Protein AF-A0A0M0HYY3-F1 (afdb_monomer_lite)

pLDDT: mean 75.05, std 18.05, range [33.0, 95.38]

Structure (mmCIF, N/CA/C/O backbone):
data_AF-A0A0M0HYY3-F1
#
_entry.id   AF-A0A0M0HYY3-F1
#
loop_
_atom_site.group_PDB
_atom_site.id
_atom_site.type_symbol
_atom_site.label_atom_id
_atom_site.label_alt_id
_atom_site.label_comp_id
_atom_site.label_asym_id
_atom_site.label_entity_id
_atom_site.label_seq_id
_atom_site.pdbx_PDB_ins_code
_atom_site.Cartn_x
_atom_site.Cartn_y
_atom_site.Cartn_z
_atom_site.occupancy
_atom_site.B_iso_or_equiv
_atom_site.auth_seq_id
_atom_site.auth_comp_id
_atom_site.auth_asym_id
_atom_site.auth_atom_id
_atom_site.pdbx_PDB_model_num
ATOM 1 N N . MET A 1 1 ? 20.835 -12.356 -1.371 1.00 33.00 1 MET A N 1
ATOM 2 C CA . MET A 1 1 ? 20.161 -11.821 -0.171 1.00 33.00 1 MET A CA 1
ATOM 3 C C . MET A 1 1 ? 19.172 -10.775 -0.643 1.00 33.00 1 MET A C 1
ATOM 5 O O . MET A 1 1 ? 19.596 -9.774 -1.202 1.00 33.00 1 MET A O 1
ATOM 9 N N . GLN A 1 2 ? 17.879 -11.084 -0.536 1.00 37.00 2 GLN A N 1
ATOM 10 C CA . GLN A 1 2 ? 16.771 -10.171 -0.823 1.00 37.00 2 GLN A CA 1
ATOM 11 C C . GLN A 1 2 ? 16.886 -8.990 0.145 1.00 37.00 2 GLN A C 1
ATOM 13 O O . GLN A 1 2 ? 16.668 -9.154 1.340 1.00 37.00 2 GLN A O 1
ATOM 18 N N . THR A 1 3 ? 17.286 -7.818 -0.338 1.00 41.34 3 THR A N 1
ATOM 19 C CA . THR A 1 3 ? 17.065 -6.577 0.402 1.00 41.34 3 THR A CA 1
ATOM 20 C C . THR A 1 3 ? 15.568 -6.322 0.361 1.00 41.34 3 THR A C 1
ATOM 22 O O . THR A 1 3 ? 15.059 -5.793 -0.628 1.00 41.34 3 THR A O 1
ATOM 25 N N . THR A 1 4 ? 14.840 -6.766 1.383 1.00 53.22 4 THR A N 1
ATOM 26 C CA . THR A 1 4 ? 13.481 -6.282 1.625 1.00 53.22 4 THR A CA 1
ATOM 27 C C . THR A 1 4 ? 13.594 -4.765 1.727 1.00 53.22 4 THR A C 1
ATOM 29 O O . THR A 1 4 ? 14.269 -4.245 2.614 1.00 53.22 4 THR A O 1
ATOM 32 N N . ASN A 1 5 ? 13.084 -4.066 0.715 1.00 71.25 5 ASN A N 1
ATOM 33 C CA . ASN A 1 5 ? 13.181 -2.618 0.607 1.00 71.25 5 ASN A CA 1
ATOM 34 C C . ASN A 1 5 ? 12.510 -2.017 1.852 1.00 71.25 5 ASN A C 1
ATOM 36 O O . ASN A 1 5 ? 11.359 -2.353 2.110 1.00 71.25 5 ASN A O 1
ATOM 40 N N . ALA A 1 6 ? 13.202 -1.177 2.628 1.00 77.06 6 ALA A N 1
ATOM 41 C CA . ALA A 1 6 ? 12.664 -0.613 3.873 1.00 77.06 6 ALA A CA 1
ATOM 42 C C . ALA A 1 6 ? 11.299 0.069 3.658 1.00 77.06 6 ALA A C 1
ATOM 44 O O . ALA A 1 6 ? 10.413 -0.026 4.499 1.00 77.06 6 ALA A O 1
ATOM 45 N N . ALA A 1 7 ? 11.093 0.655 2.476 1.00 78.94 7 ALA A N 1
ATOM 46 C CA . ALA A 1 7 ? 9.818 1.235 2.074 1.00 78.94 7 ALA A CA 1
ATOM 47 C C . ALA A 1 7 ? 8.676 0.205 1.933 1.00 78.94 7 ALA A C 1
ATOM 49 O O . ALA A 1 7 ? 7.522 0.559 2.150 1.00 78.94 7 ALA A O 1
ATOM 50 N N . LEU A 1 8 ? 8.969 -1.055 1.581 1.00 82.88 8 LEU A N 1
ATOM 51 C CA . LEU A 1 8 ? 7.973 -2.137 1.508 1.00 82.88 8 LEU A CA 1
ATOM 52 C C . LEU A 1 8 ? 7.551 -2.584 2.894 1.00 82.88 8 LEU A C 1
ATOM 54 O O . LEU A 1 8 ? 6.362 -2.782 3.117 1.00 82.88 8 LEU A O 1
ATOM 58 N N . THR A 1 9 ? 8.506 -2.665 3.819 1.00 86.62 9 THR A N 1
ATOM 59 C CA . THR A 1 9 ? 8.205 -2.916 5.227 1.00 86.62 9 THR A CA 1
ATOM 60 C C . THR A 1 9 ? 7.287 -1.828 5.771 1.00 86.62 9 THR A C 1
ATOM 62 O O . THR A 1 9 ? 6.213 -2.150 6.260 1.00 86.62 9 THR A O 1
ATOM 65 N N . THR A 1 10 ? 7.629 -0.550 5.582 1.00 88.19 10 THR A N 1
ATOM 66 C CA . THR A 1 10 ? 6.789 0.561 6.057 1.00 88.19 10 THR A CA 1
ATOM 67 C C . THR A 1 10 ? 5.417 0.592 5.383 1.00 88.19 10 THR A C 1
ATOM 69 O O . THR A 1 10 ? 4.416 0.852 6.039 1.00 88.19 10 THR A O 1
ATOM 72 N N . LEU A 1 11 ? 5.327 0.291 4.083 1.00 89.00 11 LEU A N 1
ATOM 73 C CA . LEU A 1 11 ? 4.032 0.198 3.404 1.00 89.00 11 LEU A CA 1
ATOM 74 C C . LEU A 1 11 ? 3.164 -0.932 3.981 1.00 89.00 11 LEU A C 1
ATOM 76 O O . LEU A 1 11 ? 1.952 -0.763 4.111 1.00 89.00 11 LEU A O 1
ATOM 80 N N . ASN A 1 12 ? 3.775 -2.067 4.330 1.00 90.19 12 ASN A N 1
ATOM 81 C CA . ASN A 1 12 ? 3.075 -3.181 4.960 1.00 90.19 12 ASN A CA 1
ATOM 82 C C . ASN A 1 12 ? 2.657 -2.850 6.404 1.00 90.19 12 ASN A C 1
ATOM 84 O O . ASN A 1 12 ? 1.528 -3.138 6.780 1.00 90.19 12 ASN A O 1
ATOM 88 N N . GLU A 1 13 ? 3.504 -2.163 7.175 1.00 92.81 13 GLU A N 1
ATOM 89 C CA . GLU A 1 13 ? 3.175 -1.666 8.521 1.00 92.81 13 GLU A CA 1
ATOM 90 C C . GLU A 1 13 ? 1.966 -0.715 8.496 1.00 92.81 13 GLU A C 1
ATOM 92 O O . GLU A 1 13 ? 1.042 -0.878 9.289 1.00 92.81 13 GLU A O 1
ATOM 97 N N . ILE A 1 14 ? 1.916 0.220 7.538 1.00 92.12 14 ILE A N 1
ATOM 98 C CA . ILE A 1 14 ? 0.759 1.113 7.343 1.00 92.12 14 ILE A CA 1
ATOM 99 C C . ILE A 1 14 ? -0.497 0.302 6.994 1.00 92.12 14 ILE A C 1
ATOM 101 O O . ILE A 1 14 ? -1.584 0.575 7.503 1.00 92.12 14 ILE A O 1
ATOM 105 N N . ALA A 1 15 ? -0.379 -0.706 6.127 1.00 92.25 15 ALA A N 1
ATOM 106 C CA . ALA A 1 15 ? -1.516 -1.555 5.788 1.00 92.25 15 ALA A CA 1
ATOM 107 C C . ALA A 1 15 ? -2.047 -2.324 7.010 1.00 92.25 15 ALA A C 1
ATOM 109 O O . ALA A 1 15 ? -3.261 -2.380 7.214 1.00 92.25 15 ALA A O 1
ATOM 110 N N . GLU A 1 16 ? -1.155 -2.867 7.840 1.00 94.00 16 GLU A N 1
ATOM 111 C CA . GLU A 1 16 ? -1.499 -3.573 9.076 1.00 94.00 16 GLU A CA 1
ATOM 112 C C . GLU A 1 16 ? -2.158 -2.644 10.107 1.00 94.00 16 GLU A C 1
ATOM 114 O O . GLU A 1 16 ? -3.223 -2.980 10.629 1.00 94.00 16 GLU A O 1
ATOM 119 N N . GLU A 1 17 ? -1.597 -1.452 10.341 1.00 95.38 17 GLU A N 1
ATOM 120 C CA . GLU A 1 17 ? -2.146 -0.443 11.263 1.00 95.38 17 GLU A CA 1
ATOM 121 C C . GLU A 1 17 ? -3.589 -0.064 10.900 1.00 95.38 17 GLU A C 1
ATOM 123 O O . GLU A 1 17 ? -4.454 0.067 11.768 1.00 95.38 17 GLU A O 1
ATOM 128 N N . HIS A 1 18 ? -3.875 0.040 9.602 1.00 92.75 18 HIS A N 1
ATOM 129 C CA . HIS A 1 18 ? -5.190 0.411 9.089 1.00 92.75 18 HIS A CA 1
ATOM 130 C C . HIS A 1 18 ? -6.091 -0.786 8.748 1.00 92.75 18 HIS A C 1
ATOM 132 O O . HIS A 1 18 ? -7.174 -0.596 8.191 1.00 92.75 18 HIS A O 1
ATOM 138 N N . SER A 1 19 ? -5.690 -2.012 9.109 1.00 94.00 19 SER A N 1
ATOM 139 C CA . SER A 1 19 ? -6.446 -3.248 8.843 1.00 94.00 19 SER A CA 1
ATOM 140 C C . SER A 1 19 ? -6.807 -3.443 7.361 1.00 94.00 19 SER A C 1
ATOM 142 O O . SER A 1 19 ? -7.871 -3.971 7.025 1.00 94.00 19 SER A O 1
ATOM 144 N N . ILE A 1 20 ? -5.924 -3.010 6.458 1.00 91.56 20 ILE A N 1
ATOM 145 C CA . ILE A 1 20 ? -6.083 -3.160 5.013 1.00 91.56 20 ILE A CA 1
ATOM 146 C C . ILE A 1 20 ? -5.514 -4.527 4.604 1.00 91.56 20 ILE A C 1
ATOM 148 O O . ILE A 1 20 ? -4.318 -4.767 4.768 1.00 91.56 20 ILE A O 1
ATOM 152 N N . PRO A 1 21 ? -6.334 -5.443 4.056 1.00 91.31 21 PRO A N 1
ATOM 153 C CA . PRO A 1 21 ? -5.860 -6.754 3.642 1.00 91.31 21 PRO A CA 1
ATOM 154 C C . PRO A 1 21 ? -4.978 -6.629 2.398 1.00 91.31 21 PRO A C 1
ATOM 156 O O . PRO A 1 21 ? -5.450 -6.293 1.307 1.00 91.31 21 PRO A O 1
ATOM 159 N N . VAL A 1 22 ? -3.700 -6.951 2.568 1.00 89.00 22 VAL A N 1
ATOM 160 C CA . VAL A 1 22 ? -2.684 -6.890 1.519 1.00 89.00 22 VAL A CA 1
ATOM 161 C C . VAL A 1 22 ? -2.107 -8.268 1.226 1.00 89.00 22 VAL A C 1
ATOM 163 O O . VAL A 1 22 ? -2.069 -9.155 2.076 1.00 89.00 22 VAL A O 1
ATOM 166 N N . GLN A 1 23 ? -1.645 -8.450 -0.004 1.00 87.12 23 GLN A N 1
ATOM 167 C CA . GLN A 1 23 ? -0.817 -9.577 -0.401 1.00 87.12 23 GLN A CA 1
ATOM 168 C C . GLN A 1 23 ? 0.471 -9.026 -1.003 1.00 87.12 23 GLN A C 1
ATOM 170 O O . GLN A 1 23 ? 0.424 -8.296 -1.995 1.00 87.12 23 GLN A O 1
ATOM 175 N N . GLU A 1 24 ? 1.618 -9.373 -0.420 1.00 80.12 24 GLU A N 1
ATOM 176 C CA . GLU A 1 24 ? 2.908 -9.002 -0.999 1.00 80.12 24 GLU A CA 1
ATOM 177 C C . GLU A 1 24 ? 3.021 -9.518 -2.435 1.00 80.12 24 GLU A C 1
ATOM 179 O O . GLU A 1 24 ? 2.706 -10.673 -2.738 1.00 80.12 24 GLU A O 1
ATOM 184 N N . THR A 1 25 ? 3.489 -8.654 -3.334 1.00 72.06 25 THR A N 1
ATOM 185 C CA . THR A 1 25 ? 3.798 -9.031 -4.707 1.00 72.06 25 THR A CA 1
ATOM 186 C C . THR A 1 25 ? 5.125 -8.435 -5.142 1.00 72.06 25 THR A C 1
ATOM 188 O O . THR A 1 25 ? 5.431 -7.260 -4.939 1.00 72.06 25 THR A O 1
ATOM 191 N N . VAL A 1 26 ? 5.903 -9.246 -5.846 1.00 65.38 26 VAL A N 1
ATOM 192 C CA . VAL A 1 26 ? 7.049 -8.776 -6.622 1.00 65.38 26 VAL A CA 1
ATOM 193 C C . VAL A 1 26 ? 6.545 -8.622 -8.049 1.00 65.38 26 VAL A C 1
ATOM 195 O O . VAL A 1 26 ? 6.448 -9.597 -8.789 1.00 65.38 26 VAL A O 1
ATOM 198 N N . HIS A 1 27 ? 6.114 -7.416 -8.417 1.00 58.84 27 HIS A N 1
ATOM 199 C CA . HIS A 1 27 ? 5.627 -7.153 -9.768 1.00 58.84 27 HIS A CA 1
ATOM 200 C C . HIS A 1 27 ? 6.710 -6.413 -10.553 1.00 58.84 27 HIS A C 1
ATOM 202 O O . HIS A 1 27 ? 6.898 -5.212 -10.388 1.00 58.84 27 HIS A O 1
ATOM 208 N N . HIS A 1 28 ? 7.404 -7.125 -11.440 1.00 52.47 28 HIS A N 1
ATOM 209 C CA . HIS A 1 28 ? 8.133 -6.485 -12.529 1.00 52.47 28 HIS A CA 1
ATOM 210 C C . HIS A 1 28 ? 7.126 -6.100 -13.601 1.00 52.47 28 HIS A C 1
ATOM 212 O O . HIS A 1 28 ? 6.714 -6.923 -14.419 1.00 52.47 28 HIS A O 1
ATOM 218 N N . TYR A 1 29 ? 6.700 -4.843 -13.583 1.00 50.72 29 TYR A N 1
ATOM 219 C CA . TYR A 1 29 ? 5.849 -4.340 -14.641 1.00 50.72 29 TYR A CA 1
ATOM 220 C C . TYR A 1 29 ? 6.692 -4.099 -15.894 1.00 50.72 29 TYR A C 1
ATOM 222 O O . TYR A 1 29 ? 7.445 -3.134 -15.956 1.00 50.72 29 TYR A O 1
ATOM 230 N N . HIS A 1 30 ? 6.599 -4.985 -16.888 1.00 43.59 30 HIS A N 1
ATOM 231 C CA . HIS A 1 30 ? 7.085 -4.707 -18.237 1.00 43.59 30 HIS A CA 1
ATOM 232 C C . HIS A 1 30 ? 6.006 -3.866 -18.928 1.00 43.59 30 HIS A C 1
ATOM 234 O O . HIS A 1 30 ? 5.027 -4.417 -19.429 1.00 43.59 30 HIS A O 1
ATOM 240 N N . GLN A 1 31 ? 6.129 -2.533 -18.935 1.00 46.00 31 GLN A N 1
ATOM 241 C CA . GLN A 1 31 ? 5.220 -1.742 -19.764 1.00 46.00 31 GLN A CA 1
ATOM 242 C C . GLN A 1 31 ? 5.383 -2.175 -21.227 1.00 46.00 31 GLN A C 1
ATOM 244 O O . GLN A 1 31 ? 6.493 -2.248 -21.764 1.00 46.00 31 GLN A O 1
ATOM 249 N N . CYS A 1 32 ? 4.256 -2.489 -21.867 1.00 36.88 32 CYS A N 1
ATOM 250 C CA . CYS A 1 32 ? 4.168 -2.668 -23.307 1.00 36.88 32 CYS A CA 1
ATOM 251 C C . CYS A 1 32 ? 4.796 -1.462 -24.013 1.00 36.88 32 CYS A C 1
ATOM 253 O O . CYS A 1 32 ? 4.248 -0.370 -23.956 1.00 36.88 32 CYS A O 1
ATOM 255 N N . ARG A 1 33 ? 5.933 -1.702 -24.680 1.00 39.78 33 ARG A N 1
ATOM 256 C CA . ARG A 1 33 ? 6.494 -0.967 -25.828 1.00 39.78 33 ARG A CA 1
ATOM 257 C C . ARG A 1 33 ? 5.962 0.463 -26.032 1.00 39.78 33 ARG A C 1
ATOM 259 O O . ARG A 1 33 ? 5.372 0.760 -27.066 1.00 39.78 33 ARG A O 1
ATOM 266 N N . THR A 1 34 ? 6.266 1.373 -25.119 1.00 40.06 34 THR A N 1
ATOM 267 C CA . THR A 1 34 ? 6.378 2.794 -25.461 1.00 40.06 34 THR A CA 1
ATOM 268 C C . THR A 1 34 ? 7.783 3.243 -25.111 1.00 40.06 34 THR A 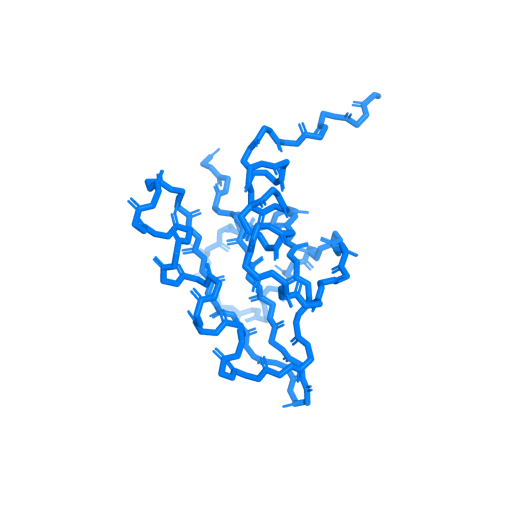C 1
ATOM 270 O O . THR A 1 34 ? 8.275 3.061 -24.002 1.00 40.06 34 THR A O 1
ATOM 273 N N . VAL A 1 35 ? 8.456 3.697 -26.157 1.00 44.19 35 VAL A N 1
ATOM 274 C CA . VAL A 1 35 ? 9.881 3.980 -26.277 1.00 44.19 35 VAL A CA 1
ATOM 275 C C . VAL A 1 35 ? 10.364 4.846 -25.097 1.00 44.19 35 VAL A C 1
ATOM 277 O O . VAL A 1 35 ? 9.832 5.927 -24.875 1.00 44.19 35 VAL A O 1
ATOM 280 N N . ASN A 1 36 ? 11.388 4.375 -24.374 1.00 42.56 36 ASN A N 1
ATOM 281 C CA . ASN A 1 36 ? 12.217 5.132 -23.415 1.00 42.56 36 ASN A CA 1
ATOM 282 C C . ASN A 1 36 ? 11.695 5.437 -21.992 1.00 42.56 36 ASN A C 1
ATOM 284 O O . ASN A 1 36 ? 12.088 6.454 -21.426 1.00 42.56 36 ASN A O 1
ATOM 288 N N . HIS A 1 37 ? 10.943 4.546 -21.339 1.00 43.59 37 HIS A N 1
ATOM 289 C CA . HIS A 1 37 ? 10.850 4.578 -19.869 1.00 43.59 37 HIS A CA 1
ATOM 290 C C . HIS A 1 37 ? 11.401 3.281 -19.254 1.00 43.59 37 HIS A C 1
ATOM 292 O O . HIS A 1 37 ? 10.849 2.213 -19.517 1.00 43.59 37 HIS A O 1
ATOM 298 N N . PRO A 1 38 ? 12.490 3.319 -18.458 1.00 48.09 38 PRO A N 1
ATOM 299 C CA . PRO A 1 38 ? 12.913 2.143 -17.709 1.00 48.09 38 PRO A CA 1
ATOM 300 C C . PRO A 1 38 ? 11.815 1.784 -16.702 1.00 48.09 38 PRO A C 1
ATOM 302 O O . PRO A 1 38 ? 11.346 2.642 -15.956 1.00 48.09 38 PRO A O 1
ATOM 305 N N . ASN A 1 39 ? 11.384 0.522 -16.713 1.00 50.69 39 ASN A N 1
ATOM 306 C CA . ASN A 1 39 ? 10.432 -0.035 -15.752 1.00 50.69 39 ASN A CA 1
ATOM 307 C C . ASN A 1 39 ? 10.952 0.203 -14.318 1.00 50.69 39 ASN A C 1
ATOM 309 O O . ASN A 1 39 ? 12.006 -0.321 -13.965 1.00 50.69 39 ASN A O 1
ATOM 313 N N . ARG A 1 40 ? 10.243 1.002 -13.506 1.00 54.34 40 ARG A N 1
ATOM 314 C CA . ARG A 1 40 ? 10.710 1.499 -12.189 1.00 54.34 40 ARG A CA 1
ATOM 315 C C . ARG A 1 40 ? 9.932 0.962 -10.978 1.00 54.34 40 ARG A C 1
ATOM 317 O O . ARG A 1 40 ? 9.836 1.641 -9.960 1.00 54.34 40 ARG A O 1
ATOM 324 N N . TYR A 1 41 ? 9.384 -0.248 -11.057 1.00 60.44 41 TYR A N 1
ATOM 325 C CA . TYR A 1 41 ? 8.749 -0.874 -9.892 1.00 60.44 41 TYR A CA 1
ATOM 326 C C . TYR A 1 41 ? 9.252 -2.307 -9.726 1.00 60.44 41 TYR A C 1
ATOM 328 O O . TYR A 1 41 ? 9.159 -3.115 -10.650 1.00 60.44 41 TYR A O 1
ATOM 336 N N . THR A 1 42 ? 9.832 -2.590 -8.558 1.00 62.88 42 THR A N 1
ATOM 337 C CA . THR A 1 42 ? 10.406 -3.894 -8.189 1.00 62.88 42 THR A CA 1
ATOM 338 C C . THR A 1 42 ? 9.588 -4.616 -7.114 1.00 62.88 42 THR A C 1
ATOM 340 O O . THR A 1 42 ? 9.573 -5.844 -7.116 1.00 62.88 42 THR A O 1
ATOM 343 N N . SER A 1 43 ? 8.833 -3.899 -6.268 1.00 74.62 43 SER A N 1
ATOM 344 C CA . SER A 1 43 ? 7.975 -4.485 -5.222 1.00 74.62 43 SER A CA 1
ATOM 345 C C . SER A 1 43 ? 6.716 -3.647 -4.950 1.00 74.62 43 SER A C 1
ATOM 347 O O . SER A 1 43 ? 6.735 -2.422 -5.093 1.00 74.62 43 SER A O 1
ATOM 349 N N . GLY A 1 44 ? 5.626 -4.297 -4.532 1.00 84.00 44 GLY A N 1
ATOM 350 C CA . GLY A 1 44 ? 4.382 -3.637 -4.127 1.00 84.00 44 GLY A CA 1
ATOM 351 C C . GLY A 1 44 ? 3.446 -4.552 -3.332 1.00 84.00 44 GLY A C 1
ATOM 352 O O . GLY A 1 44 ? 3.748 -5.723 -3.102 1.00 84.00 44 GLY A O 1
ATOM 353 N N . LEU A 1 45 ? 2.295 -4.015 -2.932 1.00 86.44 45 LEU A N 1
ATOM 354 C CA . LEU A 1 45 ? 1.240 -4.738 -2.221 1.00 86.44 45 LEU A CA 1
ATOM 355 C C . LEU A 1 45 ? -0.024 -4.802 -3.078 1.00 86.44 45 LEU A C 1
ATOM 357 O O . LEU A 1 45 ? -0.507 -3.777 -3.559 1.00 86.44 45 LEU A O 1
ATOM 361 N N . VAL A 1 46 ? -0.567 -6.003 -3.270 1.00 88.75 46 VAL A N 1
ATOM 362 C CA . VAL A 1 46 ? -1.865 -6.212 -3.921 1.00 88.75 46 VAL A CA 1
ATOM 363 C C . VAL A 1 46 ? -2.971 -6.032 -2.895 1.00 88.75 46 VAL A C 1
ATOM 365 O O . VAL A 1 46 ? -2.985 -6.695 -1.862 1.00 88.75 46 VAL A O 1
ATOM 368 N N . VAL A 1 47 ? -3.943 -5.200 -3.238 1.00 89.19 47 VAL A N 1
ATOM 369 C CA . VAL A 1 47 ? -5.170 -4.954 -2.489 1.00 89.19 47 VAL A CA 1
ATOM 370 C C . VAL A 1 47 ? -6.347 -5.290 -3.399 1.00 89.19 47 VAL A C 1
ATOM 372 O O . VAL A 1 47 ? -6.469 -4.780 -4.512 1.00 89.19 47 VAL A O 1
ATOM 375 N N . ARG A 1 48 ? -7.234 -6.188 -2.964 1.00 87.31 48 ARG A N 1
ATOM 376 C CA . ARG A 1 48 ? -8.360 -6.639 -3.809 1.00 87.31 48 ARG A CA 1
ATOM 377 C C . ARG A 1 48 ? -9.489 -5.616 -3.915 1.00 87.31 48 ARG A C 1
ATOM 379 O O . ARG A 1 48 ? -10.273 -5.670 -4.852 1.00 87.31 48 ARG A O 1
ATOM 386 N N . ASN A 1 49 ? -9.588 -4.706 -2.956 1.00 89.62 49 ASN A N 1
ATOM 387 C CA . ASN A 1 49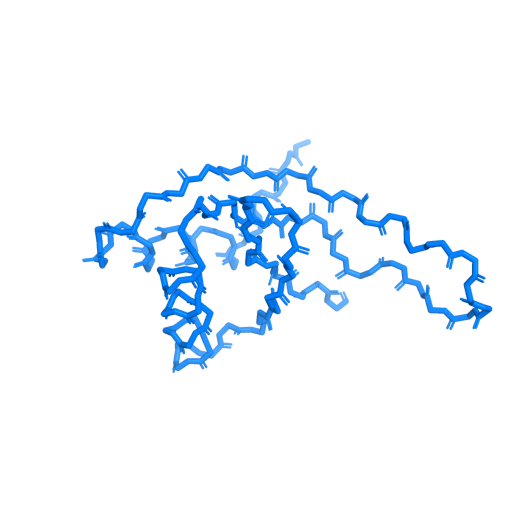 ? -10.590 -3.654 -2.952 1.00 89.62 49 ASN A CA 1
ATOM 388 C C . ASN A 1 49 ? -9.945 -2.334 -3.398 1.00 89.62 49 ASN A C 1
ATOM 390 O O . ASN A 1 49 ? -8.934 -1.913 -2.840 1.00 89.62 49 ASN A O 1
ATOM 394 N N . TYR A 1 50 ? -10.546 -1.688 -4.397 1.00 86.75 50 TYR A N 1
ATOM 395 C CA . TYR A 1 50 ? -10.044 -0.441 -4.973 1.00 86.75 50 TYR A CA 1
ATOM 396 C C . TYR A 1 50 ? -10.040 0.732 -3.979 1.00 86.75 50 TYR A C 1
ATOM 398 O O . TYR A 1 50 ? -9.082 1.503 -3.939 1.00 86.75 50 TYR A O 1
ATOM 406 N N . GLU A 1 51 ? -11.083 0.865 -3.159 1.00 91.38 51 GLU A N 1
ATOM 407 C CA . GLU A 1 51 ? -11.179 1.923 -2.147 1.00 91.38 51 GLU A CA 1
ATOM 408 C C . GLU A 1 51 ? -10.086 1.748 -1.091 1.00 91.38 51 GLU A C 1
ATOM 410 O O . GLU A 1 51 ? -9.375 2.696 -0.774 1.00 91.38 51 GLU A O 1
ATOM 415 N N . GLN A 1 52 ? -9.867 0.512 -0.634 1.00 92.38 52 GLN A N 1
ATOM 416 C CA . GLN A 1 52 ? -8.783 0.188 0.297 1.00 92.38 52 GLN A CA 1
ATOM 417 C C . GLN A 1 52 ? -7.400 0.433 -0.320 1.00 92.38 52 GLN A C 1
ATOM 419 O O . GLN A 1 52 ? -6.494 0.912 0.355 1.00 92.38 52 GLN A O 1
ATOM 424 N N . ALA A 1 53 ? -7.225 0.138 -1.610 1.00 90.38 53 ALA A N 1
ATOM 425 C CA . ALA A 1 53 ? -5.976 0.405 -2.317 1.00 90.38 53 ALA A CA 1
ATOM 426 C C . ALA A 1 53 ? -5.699 1.909 -2.445 1.00 90.38 53 ALA A C 1
ATOM 428 O O . ALA A 1 53 ? -4.561 2.351 -2.298 1.00 90.38 53 ALA A O 1
ATOM 429 N N . THR A 1 54 ? -6.752 2.688 -2.698 1.00 91.81 54 THR A N 1
ATOM 430 C CA . THR A 1 54 ? -6.693 4.152 -2.770 1.00 91.81 54 THR A CA 1
ATOM 431 C C . THR A 1 54 ? -6.329 4.724 -1.407 1.00 91.81 54 THR A C 1
ATOM 433 O O . THR A 1 54 ? -5.373 5.489 -1.304 1.00 91.81 54 THR A O 1
ATOM 436 N N . GLN A 1 55 ? -7.007 4.262 -0.355 1.00 93.50 55 GLN A N 1
ATOM 437 C CA . GLN A 1 55 ? -6.719 4.636 1.024 1.00 93.50 55 GLN A CA 1
ATOM 438 C C . GLN A 1 55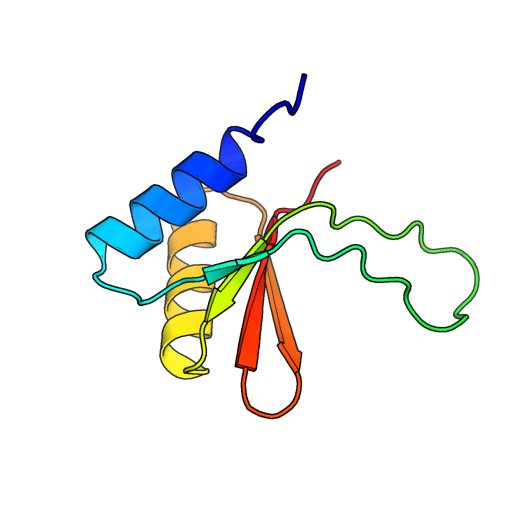 ? -5.267 4.318 1.405 1.00 93.50 55 GLN A C 1
ATOM 440 O O . GLN A 1 55 ? -4.573 5.175 1.941 1.00 93.50 55 GLN A O 1
ATOM 445 N N . LEU A 1 56 ? -4.771 3.118 1.089 1.00 92.94 56 LEU A N 1
ATOM 446 C CA . LEU A 1 56 ? -3.387 2.739 1.375 1.00 92.94 56 LEU A CA 1
ATOM 447 C C . LEU A 1 56 ? -2.378 3.627 0.629 1.00 92.94 56 LEU A C 1
ATOM 449 O O . LEU A 1 56 ? -1.371 4.027 1.206 1.00 92.94 56 LEU A O 1
ATOM 453 N N . ASN A 1 57 ? -2.649 3.969 -0.633 1.00 90.56 57 ASN A N 1
ATOM 454 C CA . ASN A 1 57 ? -1.798 4.866 -1.416 1.00 90.56 57 ASN A CA 1
ATOM 455 C C . ASN A 1 57 ? -1.777 6.298 -0.843 1.00 90.56 57 ASN A C 1
ATOM 457 O O . ASN A 1 57 ? -0.723 6.936 -0.801 1.00 90.56 57 ASN A O 1
ATOM 461 N N . GLU A 1 58 ? -2.919 6.804 -0.376 1.00 92.62 58 GLU A N 1
ATOM 462 C CA . GLU A 1 58 ? -3.016 8.106 0.294 1.00 92.62 58 GLU A CA 1
ATOM 463 C C . GLU A 1 58 ? -2.262 8.117 1.628 1.00 92.62 58 GLU A C 1
ATOM 465 O O . GLU A 1 58 ? -1.469 9.026 1.871 1.00 92.62 58 GLU A O 1
ATOM 470 N N . LEU A 1 59 ? -2.439 7.083 2.456 1.00 92.81 59 LEU A N 1
ATOM 471 C CA . LEU A 1 59 ? -1.734 6.930 3.731 1.00 92.81 59 LEU A CA 1
ATOM 472 C C . LEU A 1 59 ? -0.220 6.828 3.528 1.00 92.81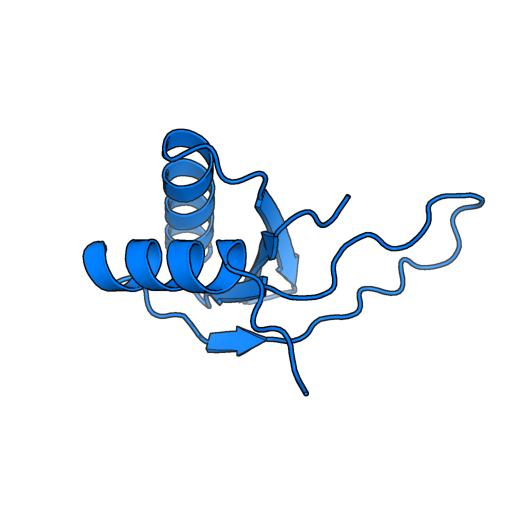 59 LEU A C 1
ATOM 474 O O . LEU A 1 59 ? 0.545 7.526 4.188 1.00 92.81 59 LEU A O 1
ATOM 478 N N . ALA A 1 60 ? 0.223 6.022 2.563 1.00 89.25 60 ALA A N 1
ATOM 479 C CA . ALA A 1 60 ? 1.634 5.910 2.217 1.00 89.25 60 ALA A CA 1
ATOM 480 C C . ALA A 1 60 ? 2.219 7.258 1.766 1.00 89.25 60 ALA A C 1
ATOM 482 O O . ALA A 1 60 ? 3.305 7.640 2.204 1.00 89.25 60 ALA A O 1
ATOM 483 N N . SER A 1 61 ? 1.475 8.009 0.947 1.00 87.56 61 SER A N 1
ATOM 484 C CA . SER A 1 61 ? 1.873 9.348 0.500 1.00 87.56 61 SER A CA 1
ATOM 485 C C . SER A 1 61 ? 1.959 10.342 1.664 1.00 87.56 61 SER A C 1
ATOM 487 O O . SER A 1 61 ? 2.906 11.126 1.728 1.00 87.56 61 SER A O 1
ATOM 489 N N . ALA A 1 62 ? 1.017 10.287 2.611 1.00 89.00 62 ALA A N 1
ATOM 490 C CA . ALA A 1 62 ? 1.028 11.112 3.821 1.00 89.00 62 ALA A CA 1
ATOM 491 C C . ALA A 1 62 ? 2.224 10.793 4.737 1.00 89.00 62 ALA A C 1
ATOM 493 O O . ALA A 1 62 ? 2.788 11.700 5.347 1.00 89.00 62 ALA A O 1
ATOM 494 N N . SER A 1 63 ? 2.664 9.533 4.766 1.00 85.81 63 SER A N 1
ATOM 495 C CA . SER A 1 63 ? 3.859 9.074 5.488 1.00 85.81 63 SER A CA 1
ATOM 496 C C . SER A 1 63 ? 5.179 9.348 4.750 1.00 85.81 63 SER A C 1
ATOM 498 O O . SER A 1 63 ? 6.244 8.945 5.215 1.00 85.81 63 SER A O 1
ATOM 500 N N . GLY A 1 64 ? 5.141 10.027 3.597 1.00 84.44 64 GLY A N 1
ATOM 501 C CA . GLY A 1 64 ? 6.327 10.382 2.812 1.00 84.44 64 GLY A CA 1
ATOM 502 C C . GLY A 1 64 ? 6.889 9.250 1.945 1.00 84.44 64 GLY A C 1
ATOM 503 O O . GLY A 1 64 ? 7.956 9.414 1.348 1.00 84.44 64 GLY A O 1
ATOM 504 N N . LEU A 1 65 ? 6.190 8.116 1.830 1.00 84.38 65 LEU A N 1
ATOM 505 C CA . LEU A 1 65 ? 6.568 7.045 0.911 1.00 84.38 65 LEU A CA 1
ATOM 506 C C . LEU A 1 65 ? 6.173 7.422 -0.519 1.00 84.38 65 LEU A C 1
ATOM 508 O O . LEU A 1 65 ? 5.003 7.659 -0.824 1.00 84.38 65 LEU A O 1
ATOM 512 N N . SER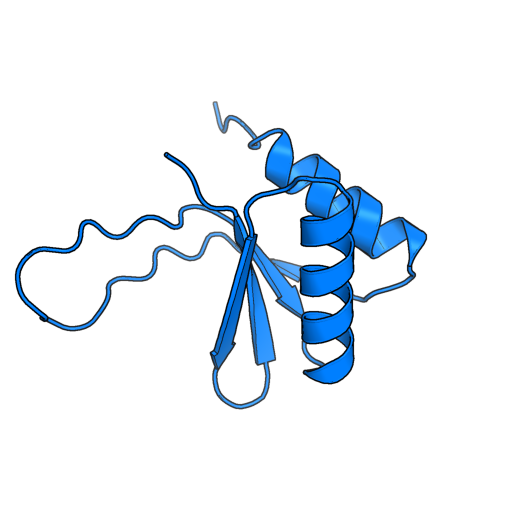 A 1 66 ? 7.146 7.410 -1.432 1.00 81.25 66 SER A N 1
ATOM 513 C CA . SER A 1 66 ? 6.866 7.575 -2.859 1.00 81.25 66 SER A CA 1
ATOM 514 C C . SER A 1 66 ? 6.232 6.296 -3.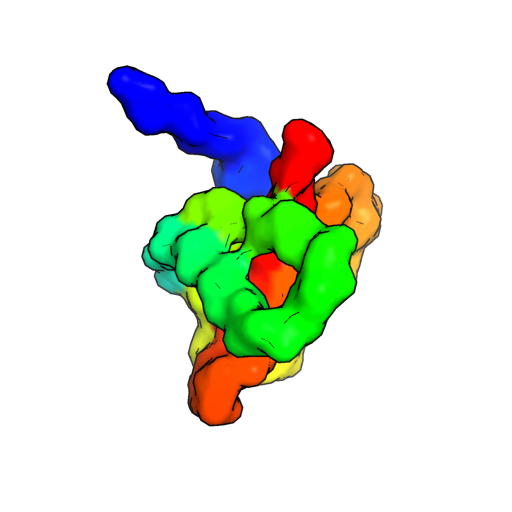408 1.00 81.25 66 SER A C 1
ATOM 516 O O . SER A 1 66 ? 6.921 5.324 -3.725 1.00 81.25 66 SER A O 1
ATOM 518 N N . THR A 1 67 ? 4.903 6.294 -3.490 1.00 80.56 67 THR A N 1
ATOM 519 C CA . THR A 1 67 ? 4.108 5.163 -3.978 1.00 80.56 67 THR A CA 1
ATOM 520 C C . THR A 1 67 ? 3.308 5.519 -5.229 1.00 80.56 67 THR A C 1
ATOM 522 O O . THR A 1 67 ? 3.201 6.686 -5.613 1.00 80.56 67 THR A O 1
ATOM 525 N N . GLY A 1 68 ? 2.801 4.499 -5.920 1.00 80.88 68 GLY A N 1
ATOM 526 C CA . GLY A 1 68 ? 1.888 4.655 -7.045 1.00 80.88 68 GLY A CA 1
ATOM 527 C C . GLY A 1 68 ? 0.834 3.556 -7.064 1.00 80.88 68 GLY A C 1
ATOM 528 O O . GLY A 1 68 ? 1.134 2.397 -6.787 1.00 80.88 68 GLY A O 1
ATOM 529 N N . LEU A 1 69 ? -0.393 3.917 -7.430 1.00 84.31 69 LEU A N 1
ATOM 530 C CA . LEU A 1 69 ? -1.515 2.992 -7.537 1.00 84.31 69 LEU A CA 1
ATOM 531 C C . LEU A 1 69 ? -1.701 2.538 -8.986 1.00 84.31 69 LEU A C 1
ATOM 533 O O . LEU A 1 69 ? -1.854 3.359 -9.890 1.00 84.31 69 LEU A O 1
ATOM 537 N N . HIS A 1 70 ? -1.766 1.227 -9.205 1.00 80.69 70 HIS A N 1
ATOM 538 C CA . HIS A 1 70 ? -2.117 0.650 -10.501 1.00 80.69 70 HIS A CA 1
ATOM 539 C C . HIS A 1 70 ? -3.253 -0.355 -10.355 1.00 80.69 70 HIS A C 1
ATOM 541 O O . HIS A 1 70 ? -3.224 -1.199 -9.467 1.00 80.69 70 HIS A O 1
ATOM 547 N N . THR A 1 71 ? -4.236 -0.320 -11.251 1.00 75.50 71 THR A N 1
ATOM 548 C CA . THR A 1 71 ? -5.400 -1.217 -11.180 1.00 75.50 71 THR A CA 1
ATOM 549 C C . THR A 1 71 ? -5.390 -2.256 -12.304 1.00 75.50 71 THR A C 1
ATOM 551 O O . THR A 1 71 ? -5.181 -1.929 -13.471 1.00 75.50 71 THR A O 1
ATOM 554 N N . PHE A 1 72 ? -5.623 -3.518 -11.937 1.00 71.25 72 PHE A N 1
ATOM 555 C CA . PHE A 1 72 ? -5.679 -4.709 -12.784 1.00 71.25 72 PHE A CA 1
ATOM 556 C C . PHE A 1 72 ? -6.991 -5.455 -12.589 1.00 71.25 72 PHE A C 1
ATOM 558 O O . PHE A 1 72 ? -7.116 -6.277 -11.677 1.00 71.25 72 PHE A O 1
ATOM 565 N N . GLY A 1 73 ? -7.961 -5.210 -13.469 1.00 74.06 73 GLY A N 1
ATOM 566 C CA . GLY A 1 73 ? -9.257 -5.885 -13.404 1.00 74.06 73 GLY A CA 1
ATOM 567 C C . GLY A 1 73 ? -9.920 -5.694 -12.036 1.00 74.06 73 GLY A C 1
ATOM 568 O O . GLY A 1 73 ? -10.397 -4.610 -11.730 1.00 74.06 73 GLY A O 1
ATOM 569 N N . PHE A 1 74 ? -9.926 -6.753 -11.225 1.00 70.12 74 PHE A N 1
ATOM 570 C CA . PHE A 1 74 ? -10.541 -6.843 -9.892 1.00 70.12 74 PHE A CA 1
ATOM 571 C C . PHE A 1 74 ? -9.554 -6.656 -8.725 1.00 70.12 74 PHE A C 1
ATOM 573 O O . PHE A 1 74 ? -9.872 -6.986 -7.587 1.00 70.12 74 PHE A O 1
ATOM 580 N N . SER A 1 75 ? -8.335 -6.195 -8.990 1.00 75.56 75 SER A N 1
ATOM 581 C CA . SER A 1 75 ? -7.326 -5.956 -7.957 1.00 75.56 75 SER A CA 1
ATOM 582 C C . SER A 1 75 ? -6.540 -4.693 -8.259 1.00 75.56 75 SER A C 1
ATOM 584 O O . SER A 1 75 ? -6.283 -4.380 -9.418 1.00 75.56 75 SER A O 1
ATOM 586 N N . SER A 1 76 ? -6.135 -3.984 -7.221 1.00 83.62 76 SER A N 1
ATOM 587 C CA . SER A 1 76 ? -5.283 -2.808 -7.319 1.00 83.62 76 SER A CA 1
ATOM 588 C C . SER A 1 76 ? -3.976 -3.083 -6.596 1.00 83.62 76 SER A C 1
ATOM 590 O O . SER A 1 76 ? -3.931 -3.835 -5.630 1.00 83.62 76 SER A O 1
ATOM 592 N N . ILE A 1 77 ? -2.885 -2.521 -7.088 1.00 83.00 77 ILE A N 1
ATOM 593 C CA . ILE A 1 77 ? -1.550 -2.739 -6.550 1.00 83.00 77 ILE A CA 1
ATOM 594 C C . ILE A 1 77 ? -0.964 -1.381 -6.198 1.00 83.00 77 ILE A C 1
ATOM 596 O O . ILE A 1 77 ? -0.936 -0.481 -7.039 1.00 83.00 77 ILE A O 1
ATOM 600 N N . VAL A 1 78 ? -0.508 -1.247 -4.955 1.00 83.81 78 VAL A N 1
ATOM 601 C CA . VAL A 1 78 ? 0.247 -0.087 -4.482 1.00 83.81 78 VAL A CA 1
ATOM 602 C C . VAL A 1 78 ? 1.727 -0.424 -4.608 1.00 83.81 78 VAL A C 1
ATOM 604 O O . VAL A 1 78 ? 2.241 -1.316 -3.932 1.00 83.81 78 VAL A O 1
ATOM 607 N N . PHE A 1 79 ? 2.405 0.250 -5.527 1.00 79.44 79 PHE A N 1
ATOM 608 C CA . PHE A 1 79 ? 3.821 0.069 -5.812 1.00 79.44 79 PHE A CA 1
ATOM 609 C C . PHE A 1 79 ? 4.667 1.090 -5.086 1.00 79.44 79 PHE A C 1
ATOM 611 O O . PHE A 1 79 ? 4.256 2.233 -4.911 1.00 79.44 79 PHE A O 1
ATOM 618 N N . ILE A 1 80 ? 5.890 0.697 -4.753 1.00 75.69 80 ILE A N 1
ATOM 619 C CA . ILE A 1 80 ? 6.895 1.613 -4.225 1.00 75.69 80 ILE A CA 1
ATOM 620 C C . ILE A 1 80 ? 7.815 2.012 -5.358 1.00 75.69 80 ILE A C 1
ATOM 622 O O . ILE A 1 80 ? 8.367 1.159 -6.061 1.00 75.69 80 ILE A O 1
ATOM 626 N N . LYS A 1 81 ? 7.992 3.318 -5.528 1.00 67.50 81 LYS A N 1
ATOM 627 C CA . LYS A 1 81 ? 8.963 3.851 -6.468 1.00 67.50 81 LYS A CA 1
ATOM 628 C C . LYS A 1 81 ? 10.366 3.554 -5.942 1.00 67.50 81 LYS A C 1
ATOM 630 O O . LYS A 1 81 ? 10.714 3.948 -4.832 1.00 67.50 81 LYS A O 1
ATOM 635 N N . VAL A 1 82 ? 11.162 2.868 -6.754 1.00 58.19 82 VAL A N 1
ATOM 636 C CA . VAL A 1 82 ? 12.602 2.720 -6.521 1.00 58.19 82 VAL A CA 1
ATOM 637 C C . VAL A 1 82 ? 13.300 3.656 -7.500 1.00 58.19 82 VAL A C 1
ATOM 639 O O . VAL A 1 82 ? 13.053 3.571 -8.707 1.00 58.19 82 VAL A O 1
ATOM 642 N N . ASP A 1 83 ? 14.069 4.610 -6.975 1.00 54.59 83 ASP A N 1
ATOM 643 C CA . ASP A 1 83 ? 14.901 5.504 -7.791 1.00 54.59 83 ASP A CA 1
ATOM 644 C C . ASP A 1 83 ? 16.152 4.799 -8.326 1.00 54.59 83 ASP A C 1
ATOM 646 O O . ASP A 1 83 ? 16.726 3.952 -7.601 1.00 54.59 83 ASP A O 1
#

Organism: NCBI:txid171383

Sequence (83 aa):
MQTTNAALTTLNEIAEEHSIPVQETVHHYHQCRTVNHPNRYTSGLVVRNYEQATQLNELASASGLSTGLHTFGFSSIVFIKVD

Foldseek 3Di:
DDPPPVLQVVLVVLCVVVVQDWDKDQDQDPPPDDPDDDRFFGIWIKGQDPVSQVVSLVSSVVVVFQWDWDDDDRIIIITGGDD

Secondary structure (DSSP, 8-state):
-----HHHHHHHHHHHHTT--EEEE-------S-TT----EEEEEEESSHHHHHHHHHHHHHTT--EEEEEETTEEEEEEE--

Radius of gyration: 12.5 Å; chains: 1; bounding box: 31×23×38 Å